Protein AF-A0A2V8FMZ1-F1 (afdb_monomer_lite)

Secondary structure (DSSP, 8-state):
--HHHHHHHHHHHHHHHHHHHHHHHHHHHHHHHHHHHHTS--S-----HHHHHHHHHHHHHHHHHHHHHHHHHHHHHHT-TTB-TTT-PBPPHHHHHH-TT--S-HHHHHHHHHHHS----------------

Foldseek 3Di:
DDPVVLVVLLVVLVVVLVVLVVVLVVLVVVVVVVVVVVPDDDPDDPDPPPVVVVSVVSSVVSVVVNVLSVVQNVCSVVVLQQAAPPPRHGADPVCCVVPVSDNHHPVVVVVVVVVPPDPPDPPPDPDDDDDDD

Structure (mmCIF, N/CA/C/O backbone):
data_AF-A0A2V8FMZ1-F1
#
_entry.id   AF-A0A2V8FMZ1-F1
#
loop_
_atom_site.group_PDB
_atom_site.id
_atom_site.type_symbol
_atom_site.label_atom_id
_atom_site.label_alt_id
_atom_site.label_comp_id
_atom_site.label_asym_id
_atom_site.label_entity_id
_atom_site.label_seq_id
_atom_site.pdbx_PDB_ins_code
_atom_site.Cartn_x
_atom_site.Cartn_y
_atom_site.Cartn_z
_atom_site.occupancy
_atom_site.B_iso_or_equiv
_atom_site.auth_seq_id
_atom_site.auth_comp_id
_atom_site.auth_asym_id
_atom_site.auth_atom_id
_atom_site.pdbx_PDB_model_num
ATOM 1 N N . MET A 1 1 ? -13.015 2.927 14.848 1.00 77.62 1 MET A N 1
ATOM 2 C CA . MET A 1 1 ? -1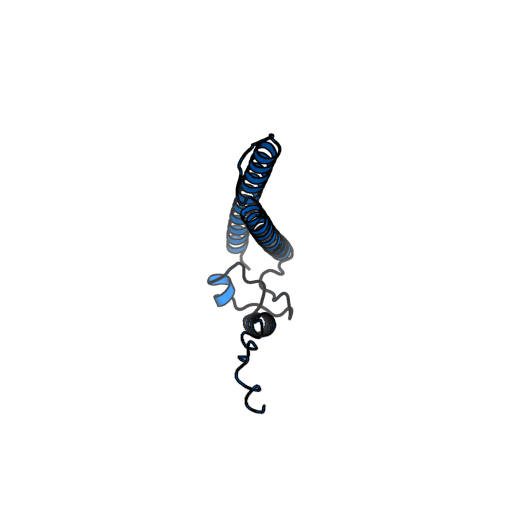1.645 3.511 14.890 1.00 77.62 1 MET A CA 1
ATOM 3 C C . MET A 1 1 ? -11.707 5.011 15.213 1.00 77.62 1 MET A C 1
ATOM 5 O O . MET A 1 1 ? -12.662 5.653 14.800 1.00 77.62 1 MET A O 1
ATOM 9 N N . THR A 1 2 ? -10.740 5.594 15.944 1.00 85.38 2 THR A N 1
ATOM 10 C CA . THR A 1 2 ? -10.749 7.048 16.247 1.00 85.38 2 THR A CA 1
ATOM 11 C C . THR A 1 2 ? -10.304 7.897 15.041 1.00 85.38 2 THR A C 1
ATOM 13 O O . THR A 1 2 ? -9.478 7.432 14.249 1.00 85.38 2 THR A O 1
ATOM 16 N N . PRO A 1 3 ? -10.776 9.156 14.897 1.00 86.38 3 PRO A N 1
ATOM 17 C CA . PRO A 1 3 ? -10.371 10.035 13.793 1.00 86.38 3 PRO A CA 1
ATOM 18 C C . PRO A 1 3 ? -8.860 10.299 13.741 1.00 86.38 3 PRO A C 1
ATOM 20 O O . PRO A 1 3 ? -8.269 10.304 12.664 1.00 86.38 3 PRO A O 1
ATOM 23 N N . LEU A 1 4 ? -8.222 10.456 14.908 1.00 88.44 4 LEU A N 1
ATOM 24 C CA . LEU A 1 4 ? -6.771 10.639 15.014 1.00 88.44 4 LEU A CA 1
ATOM 25 C C . LEU A 1 4 ? -6.017 9.411 14.504 1.00 88.44 4 LEU A C 1
ATOM 27 O O . LEU A 1 4 ? -5.124 9.538 13.670 1.00 88.44 4 LEU A O 1
ATOM 31 N N . ARG A 1 5 ? -6.429 8.211 14.932 1.00 86.81 5 ARG A N 1
ATOM 32 C CA . ARG A 1 5 ? -5.789 6.969 14.495 1.00 86.81 5 ARG A CA 1
ATOM 33 C C . ARG A 1 5 ? -5.940 6.747 12.991 1.00 86.81 5 ARG A C 1
ATOM 35 O O . ARG A 1 5 ? -4.997 6.306 12.340 1.00 86.81 5 ARG A O 1
ATOM 42 N N . ARG A 1 6 ? -7.103 7.089 12.430 1.00 89.31 6 ARG A N 1
ATOM 43 C CA . ARG A 1 6 ? -7.343 7.048 10.981 1.00 89.31 6 ARG A CA 1
ATOM 44 C C . ARG A 1 6 ? -6.372 7.963 10.230 1.00 89.31 6 ARG A C 1
ATOM 46 O O . ARG A 1 6 ? -5.755 7.519 9.266 1.00 89.31 6 ARG A O 1
ATOM 53 N N . ALA A 1 7 ? -6.207 9.206 10.683 1.00 90.94 7 ALA A N 1
ATOM 54 C CA . ALA A 1 7 ? -5.296 10.166 10.061 1.00 90.94 7 ALA A CA 1
ATOM 55 C C . ALA A 1 7 ? -3.826 9.709 10.131 1.00 90.94 7 ALA A C 1
ATOM 57 O O . ALA A 1 7 ? -3.100 9.828 9.143 1.00 90.94 7 ALA A O 1
ATOM 58 N N . GLU A 1 8 ? -3.398 9.127 11.258 1.00 91.38 8 GLU A N 1
ATOM 59 C CA . GLU A 1 8 ? -2.060 8.533 11.406 1.00 91.38 8 GLU A CA 1
ATOM 60 C C . GLU A 1 8 ? -1.813 7.413 10.387 1.00 91.38 8 GLU A C 1
ATOM 62 O O . GLU A 1 8 ? -0.796 7.416 9.689 1.00 91.38 8 GLU A O 1
ATOM 67 N N . LEU A 1 9 ? -2.753 6.465 10.282 1.00 90.88 9 LEU A N 1
ATOM 68 C CA . LEU A 1 9 ? -2.662 5.340 9.350 1.00 90.88 9 LEU A CA 1
ATOM 69 C C . LEU A 1 9 ? -2.634 5.819 7.899 1.00 90.88 9 LEU A C 1
ATOM 71 O O . LEU A 1 9 ? -1.782 5.389 7.123 1.00 90.88 9 LEU A O 1
ATOM 75 N N . GLN A 1 10 ? -3.517 6.754 7.548 1.00 92.69 10 GLN A N 1
ATOM 76 C CA . GLN A 1 10 ? -3.566 7.343 6.216 1.00 92.69 10 GLN A CA 1
ATOM 77 C C . GLN A 1 10 ? -2.247 8.041 5.863 1.00 92.69 10 GLN A C 1
ATOM 79 O O . GLN A 1 10 ? -1.688 7.784 4.799 1.00 92.69 10 GLN A O 1
ATOM 84 N N . GLY A 1 11 ? -1.705 8.869 6.762 1.00 94.50 11 GLY A N 1
ATOM 85 C CA . GLY A 1 11 ? -0.424 9.546 6.545 1.00 94.50 11 GLY A CA 1
ATOM 86 C C . GLY A 1 11 ? 0.742 8.567 6.382 1.00 94.50 11 GLY A C 1
ATOM 87 O O . GLY A 1 11 ? 1.593 8.742 5.508 1.00 94.50 11 GLY A O 1
ATOM 88 N N . MET A 1 12 ? 0.765 7.497 7.178 1.00 93.31 12 MET A N 1
ATOM 89 C CA . MET A 1 12 ? 1.766 6.436 7.065 1.00 93.31 12 MET A CA 1
ATOM 90 C C . MET A 1 12 ? 1.668 5.688 5.725 1.00 93.31 12 MET A C 1
ATOM 92 O O . MET A 1 12 ? 2.696 5.485 5.069 1.00 93.31 12 MET A O 1
ATOM 96 N N . PHE A 1 13 ? 0.464 5.297 5.297 1.00 93.06 13 PHE A N 1
ATOM 97 C CA . PHE A 1 13 ? 0.255 4.621 4.015 1.00 93.06 13 PHE A CA 1
ATOM 98 C C . PHE A 1 13 ? 0.612 5.516 2.831 1.00 93.06 13 PHE A C 1
ATOM 100 O O . PHE A 1 13 ? 1.314 5.065 1.928 1.00 93.06 13 PHE A O 1
ATOM 107 N N . GLU A 1 14 ? 0.229 6.790 2.865 1.00 95.06 14 GLU A N 1
ATOM 108 C CA . GLU A 1 14 ? 0.535 7.747 1.802 1.00 95.06 14 GLU A CA 1
ATOM 109 C C . GLU A 1 14 ? 2.043 7.991 1.673 1.00 95.06 14 GLU A C 1
ATOM 111 O O . GLU A 1 14 ? 2.603 7.965 0.573 1.00 95.06 14 GLU A O 1
ATOM 116 N N . LYS A 1 15 ? 2.737 8.131 2.811 1.00 95.38 15 LYS A N 1
ATOM 117 C CA . LYS A 1 15 ? 4.199 8.250 2.847 1.00 95.38 15 LYS A CA 1
ATOM 118 C C . LYS A 1 15 ? 4.869 7.015 2.248 1.00 95.38 15 LYS A C 1
ATOM 120 O O . LYS A 1 15 ? 5.807 7.145 1.460 1.00 95.38 15 LYS A O 1
ATOM 125 N N . ARG A 1 16 ? 4.389 5.815 2.592 1.00 93.94 16 ARG A N 1
ATOM 126 C CA . ARG A 1 16 ? 4.919 4.563 2.035 1.00 93.94 16 ARG A CA 1
ATOM 127 C C . ARG A 1 16 ? 4.632 4.444 0.539 1.00 93.94 16 ARG A C 1
ATOM 129 O O . ARG A 1 16 ? 5.534 4.047 -0.196 1.00 93.94 16 ARG A O 1
ATOM 136 N N . ARG A 1 17 ? 3.430 4.818 0.089 1.00 95.06 17 ARG A N 1
ATOM 137 C CA . ARG A 1 17 ? 3.040 4.829 -1.328 1.00 95.06 17 ARG A CA 1
ATOM 138 C C . ARG A 1 17 ? 3.984 5.711 -2.138 1.00 95.06 17 ARG A C 1
ATOM 140 O O . ARG A 1 17 ? 4.609 5.228 -3.075 1.00 95.06 17 ARG A O 1
ATOM 147 N N . SER A 1 18 ? 4.159 6.961 -1.706 1.00 96.50 18 SER A N 1
ATOM 148 C CA . SER A 1 18 ? 5.047 7.932 -2.353 1.00 96.50 18 SER A CA 1
ATOM 149 C C . SER A 1 18 ? 6.495 7.430 -2.439 1.00 96.50 18 SER A C 1
ATOM 151 O O . SER A 1 18 ? 7.130 7.538 -3.489 1.00 96.50 18 SER A O 1
ATOM 153 N N . ALA A 1 19 ? 7.001 6.794 -1.375 1.00 95.38 19 ALA A N 1
ATOM 154 C CA . ALA A 1 19 ? 8.343 6.215 -1.366 1.00 95.38 19 ALA A CA 1
ATOM 155 C C . ALA A 1 19 ? 8.507 5.069 -2.382 1.00 95.38 19 ALA A C 1
ATOM 157 O O . ALA A 1 19 ? 9.511 5.021 -3.092 1.00 95.38 19 ALA A O 1
ATOM 158 N N . ILE A 1 20 ? 7.532 4.158 -2.476 1.00 93.69 20 ILE A N 1
ATOM 159 C CA . ILE A 1 20 ? 7.591 3.049 -3.441 1.00 93.69 20 ILE A CA 1
ATOM 160 C C . ILE A 1 20 ? 7.458 3.579 -4.869 1.00 93.69 20 ILE A C 1
ATOM 162 O O . ILE A 1 20 ? 8.229 3.182 -5.735 1.00 93.69 20 ILE A O 1
ATOM 166 N N . GLU A 1 21 ? 6.540 4.513 -5.121 1.00 94.69 21 GLU A N 1
ATOM 167 C CA . GLU A 1 21 ? 6.388 5.137 -6.439 1.00 94.69 21 GLU A CA 1
ATOM 168 C C . GLU A 1 21 ? 7.673 5.844 -6.892 1.00 94.69 21 GLU A C 1
ATOM 170 O O . GLU A 1 21 ? 8.059 5.733 -8.055 1.00 94.69 21 GLU A O 1
ATOM 175 N N . ALA A 1 22 ? 8.357 6.550 -5.987 1.00 94.62 22 ALA A N 1
ATOM 176 C CA . ALA A 1 22 ? 9.649 7.162 -6.282 1.00 94.62 22 ALA A CA 1
ATOM 177 C C . ALA A 1 22 ? 10.708 6.112 -6.638 1.00 94.62 22 ALA A C 1
ATOM 179 O O . ALA A 1 22 ? 11.404 6.268 -7.639 1.00 94.62 22 ALA A O 1
ATOM 180 N N . HIS A 1 23 ? 10.778 5.021 -5.874 1.00 93.50 23 HIS A N 1
ATOM 181 C CA . HIS A 1 23 ? 11.721 3.938 -6.135 1.00 93.50 23 HIS A CA 1
ATOM 182 C C . HIS A 1 23 ? 11.460 3.241 -7.478 1.00 93.50 23 HIS A C 1
ATOM 184 O O . HIS A 1 23 ? 12.396 2.999 -8.237 1.00 93.50 23 HIS A O 1
ATOM 190 N N . VAL A 1 24 ? 10.196 2.951 -7.804 1.00 91.69 24 VAL A N 1
ATOM 191 C CA . VAL A 1 24 ? 9.816 2.352 -9.094 1.00 91.69 24 VAL A CA 1
ATOM 192 C C . VAL A 1 24 ? 10.203 3.277 -10.246 1.00 91.69 24 VAL A C 1
ATOM 194 O O . VAL A 1 24 ? 10.771 2.814 -11.232 1.00 91.69 24 VAL A O 1
ATOM 197 N N . ARG A 1 25 ? 9.938 4.588 -10.131 1.00 92.12 25 ARG A N 1
ATOM 198 C CA . ARG A 1 25 ? 10.315 5.562 -11.168 1.00 92.12 25 ARG A CA 1
ATOM 199 C C . ARG A 1 25 ? 11.821 5.597 -11.405 1.00 92.12 25 ARG A C 1
ATOM 201 O O . ARG A 1 25 ? 12.239 5.570 -12.560 1.00 92.12 25 ARG A O 1
ATOM 208 N N . GLU A 1 26 ? 12.609 5.638 -10.335 1.00 91.81 26 GLU A N 1
ATOM 209 C CA . GLU A 1 26 ? 14.070 5.658 -10.427 1.00 91.81 26 GLU A CA 1
ATOM 210 C C . GLU A 1 26 ? 14.603 4.377 -11.078 1.00 91.81 26 GLU A C 1
ATOM 212 O O . GLU A 1 26 ? 15.391 4.429 -12.019 1.00 91.81 26 GLU A O 1
ATOM 217 N N . ARG A 1 27 ? 14.092 3.215 -10.661 1.00 90.31 27 ARG A N 1
ATOM 218 C CA . ARG A 1 27 ? 14.500 1.927 -11.231 1.00 90.31 27 ARG A CA 1
ATOM 219 C C . ARG A 1 27 ? 14.158 1.817 -12.715 1.00 90.31 27 ARG A C 1
ATOM 221 O O . ARG A 1 27 ? 15.003 1.438 -13.515 1.00 90.31 27 ARG A O 1
ATOM 228 N N . MET A 1 28 ? 12.947 2.217 -13.101 1.00 89.12 28 MET A N 1
ATOM 229 C CA . MET A 1 28 ? 12.520 2.224 -14.505 1.00 89.12 28 MET A CA 1
ATOM 230 C C . MET A 1 28 ? 13.373 3.156 -15.370 1.00 89.12 28 MET A C 1
ATOM 232 O O . MET A 1 28 ? 13.574 2.883 -16.553 1.00 89.12 28 MET A O 1
ATOM 236 N N . ARG A 1 29 ? 13.880 4.254 -14.801 1.00 90.31 29 ARG A N 1
ATOM 237 C CA . ARG A 1 29 ? 14.836 5.128 -15.482 1.00 90.31 29 ARG A CA 1
ATOM 238 C C . ARG A 1 29 ? 16.177 4.422 -15.692 1.00 90.31 29 ARG A C 1
ATOM 240 O O . ARG A 1 29 ? 16.655 4.412 -16.822 1.00 90.31 29 ARG A O 1
ATOM 247 N N . ALA A 1 30 ? 16.726 3.795 -14.652 1.00 87.38 30 ALA A N 1
ATOM 248 C CA . ALA A 1 30 ? 17.986 3.058 -14.734 1.00 87.38 30 ALA A CA 1
ATOM 249 C C . ALA A 1 30 ? 17.939 1.929 -15.781 1.00 87.38 30 ALA A C 1
ATOM 251 O O . ALA A 1 30 ? 18.848 1.824 -16.601 1.00 87.38 30 ALA A O 1
ATOM 252 N N . ILE A 1 31 ? 16.844 1.157 -15.830 1.00 85.56 31 ILE A N 1
ATOM 253 C CA . ILE A 1 31 ? 16.635 0.101 -16.840 1.00 85.56 31 ILE A CA 1
ATOM 254 C C . ILE A 1 31 ? 16.707 0.681 -18.259 1.00 85.56 31 ILE A C 1
ATOM 256 O O . ILE A 1 31 ? 17.419 0.162 -19.116 1.00 85.56 31 ILE A O 1
ATOM 260 N N . ARG A 1 32 ? 16.004 1.792 -18.517 1.00 86.75 32 ARG A N 1
ATOM 261 C CA . ARG A 1 32 ? 16.004 2.439 -19.842 1.00 86.75 32 ARG A CA 1
ATOM 262 C C . ARG A 1 32 ? 17.389 2.942 -20.239 1.00 86.75 32 ARG A C 1
ATOM 264 O O . ARG A 1 32 ? 17.765 2.830 -21.403 1.00 86.75 32 ARG A O 1
ATOM 271 N N . GLU A 1 33 ? 18.129 3.514 -19.294 1.00 86.75 33 GLU A N 1
ATOM 272 C CA . GLU A 1 33 ? 19.492 3.998 -19.528 1.00 86.75 33 GLU A CA 1
ATOM 273 C C . GLU A 1 33 ? 20.445 2.833 -19.841 1.00 86.75 33 GLU A C 1
ATOM 275 O O . GLU A 1 33 ? 21.186 2.910 -20.822 1.00 86.75 33 GLU A O 1
ATOM 280 N N . ALA A 1 34 ? 20.360 1.726 -19.096 1.00 82.88 34 ALA A N 1
ATOM 281 C CA . ALA A 1 34 ? 21.139 0.514 -19.350 1.00 82.88 34 ALA A CA 1
ATOM 282 C C . ALA A 1 34 ? 20.844 -0.085 -20.738 1.00 82.88 34 ALA A C 1
ATOM 284 O O . ALA A 1 34 ? 21.768 -0.357 -21.508 1.00 82.88 34 ALA A O 1
ATOM 285 N N . GLN A 1 35 ? 19.567 -0.194 -21.114 1.00 82.00 35 GLN A N 1
ATOM 286 C CA . GLN A 1 35 ? 19.155 -0.680 -22.435 1.00 82.00 35 GLN A CA 1
ATOM 287 C C . GLN A 1 35 ? 19.658 0.219 -23.573 1.00 82.00 35 GLN A C 1
ATOM 289 O O . GLN A 1 35 ? 20.132 -0.270 -24.599 1.00 82.00 35 GLN A O 1
ATOM 294 N N . ALA A 1 36 ? 19.624 1.543 -23.388 1.00 83.50 36 ALA A N 1
ATOM 295 C CA . ALA A 1 36 ? 20.159 2.489 -24.365 1.00 83.50 36 ALA A CA 1
ATOM 296 C C . ALA A 1 36 ? 21.688 2.378 -24.529 1.00 83.50 36 ALA A C 1
ATOM 298 O O . ALA A 1 36 ? 22.207 2.630 -25.620 1.00 83.50 36 ALA A O 1
ATOM 299 N N . MET A 1 37 ? 22.418 2.005 -23.471 1.00 77.00 37 MET A N 1
ATOM 300 C CA . MET A 1 37 ? 23.856 1.726 -23.547 1.00 77.00 37 MET A CA 1
ATOM 301 C C . MET A 1 37 ? 24.147 0.390 -24.240 1.00 77.00 37 MET A C 1
ATOM 303 O O . MET A 1 37 ? 25.056 0.331 -25.070 1.00 77.00 37 MET A O 1
ATOM 307 N N . ALA A 1 38 ? 23.360 -0.651 -23.956 1.00 72.19 38 ALA A N 1
ATOM 308 C CA . ALA A 1 38 ? 23.492 -1.975 -24.566 1.00 72.19 38 ALA A CA 1
ATOM 309 C C . ALA A 1 38 ? 23.155 -1.987 -26.070 1.00 72.19 38 ALA A C 1
ATOM 311 O O . ALA A 1 38 ? 23.744 -2.750 -26.828 1.00 72.19 38 ALA A O 1
ATOM 312 N N . ALA A 1 39 ? 22.262 -1.104 -26.530 1.00 71.69 39 ALA A N 1
ATOM 313 C CA . ALA A 1 39 ? 21.921 -0.960 -27.949 1.00 71.69 39 ALA A CA 1
ATOM 314 C C . ALA A 1 39 ? 23.048 -0.342 -28.809 1.00 71.69 39 ALA A C 1
ATOM 316 O O . ALA A 1 39 ? 22.935 -0.290 -30.036 1.00 71.69 39 ALA A O 1
ATOM 317 N N . ARG A 1 40 ? 24.130 0.157 -28.193 1.00 71.31 40 ARG A N 1
ATOM 318 C CA . ARG A 1 40 ? 25.310 0.653 -28.915 1.00 71.31 40 ARG A CA 1
ATOM 319 C C . ARG A 1 40 ? 26.172 -0.536 -29.355 1.00 71.31 40 ARG A C 1
ATOM 321 O O . ARG A 1 40 ? 26.409 -1.416 -28.534 1.00 71.31 40 ARG A O 1
ATOM 328 N N . PRO A 1 41 ? 26.689 -0.563 -30.598 1.00 63.28 41 PRO A N 1
ATOM 329 C CA . PRO A 1 41 ? 27.555 -1.647 -31.049 1.00 63.28 41 PRO A CA 1
ATOM 330 C C . PRO A 1 41 ? 28.841 -1.653 -30.214 1.00 63.28 41 PRO A C 1
ATOM 332 O O . PRO A 1 41 ? 29.672 -0.753 -30.329 1.00 63.28 41 PRO A O 1
ATOM 335 N N . GLN A 1 42 ? 28.971 -2.653 -29.345 1.00 63.56 42 GLN A N 1
ATOM 336 C CA . GLN A 1 42 ? 30.147 -2.916 -28.518 1.00 63.56 42 GLN A CA 1
ATOM 337 C C . GLN A 1 42 ? 30.688 -4.299 -28.887 1.00 63.56 42 GLN A C 1
ATOM 339 O O . GLN A 1 42 ? 29.913 -5.229 -29.099 1.00 63.56 42 GLN A O 1
ATOM 344 N N . THR A 1 43 ? 32.010 -4.415 -29.023 1.00 56.78 43 THR A N 1
ATOM 345 C CA . THR A 1 43 ? 32.671 -5.635 -29.512 1.00 56.78 43 THR A CA 1
ATOM 346 C C . THR A 1 43 ? 32.811 -6.721 -28.451 1.00 56.78 43 THR A C 1
ATOM 348 O O . THR A 1 43 ? 32.984 -7.872 -28.821 1.00 56.78 43 THR A O 1
ATOM 351 N N . ASP A 1 44 ? 32.671 -6.400 -27.161 1.00 60.22 44 ASP A N 1
ATOM 352 C CA . ASP A 1 44 ? 32.905 -7.345 -26.066 1.00 60.22 44 ASP A CA 1
ATOM 353 C C . ASP A 1 44 ? 32.052 -6.962 -24.841 1.00 60.22 44 ASP A C 1
ATOM 355 O O . ASP A 1 44 ? 32.456 -6.123 -24.037 1.00 60.22 44 ASP A O 1
ATOM 359 N N . ALA A 1 45 ? 30.857 -7.541 -24.684 1.00 58.75 45 ALA A N 1
ATOM 360 C CA . ALA A 1 45 ? 30.051 -7.372 -23.469 1.00 58.75 45 ALA A CA 1
ATOM 361 C C . ALA A 1 45 ? 29.531 -8.733 -22.968 1.00 58.75 45 ALA A C 1
ATOM 363 O O . ALA A 1 45 ? 28.690 -9.337 -23.639 1.00 58.75 45 ALA A O 1
ATOM 364 N N . PRO A 1 46 ? 30.012 -9.235 -21.813 1.00 56.88 46 PRO A N 1
ATOM 365 C CA . PRO A 1 46 ? 29.438 -10.405 -21.165 1.00 56.88 46 PRO A CA 1
ATOM 366 C C . PRO A 1 46 ? 28.227 -10.025 -20.288 1.00 56.88 46 PRO A C 1
ATOM 368 O O . PRO A 1 46 ? 28.222 -8.989 -19.626 1.00 56.88 46 PRO A O 1
ATOM 371 N N . ASP A 1 47 ? 27.224 -10.907 -20.291 1.00 57.12 47 ASP A N 1
ATOM 372 C CA . ASP A 1 47 ? 26.200 -11.134 -19.256 1.00 57.12 47 ASP A CA 1
ATOM 373 C C . ASP A 1 47 ? 25.304 -9.957 -18.803 1.00 57.12 47 ASP A C 1
ATOM 375 O O . ASP A 1 47 ? 25.171 -9.677 -17.617 1.00 57.12 47 ASP A O 1
ATOM 379 N N . GLY A 1 48 ? 24.584 -9.316 -19.733 1.00 56.56 48 GLY A N 1
ATOM 380 C CA . GLY A 1 48 ? 23.529 -8.331 -19.409 1.00 56.56 48 GLY A CA 1
ATOM 381 C C . GLY A 1 48 ? 22.148 -8.912 -19.049 1.00 56.56 48 GLY A C 1
ATOM 382 O O . GLY A 1 48 ? 21.260 -8.170 -18.645 1.00 56.56 48 GLY A O 1
ATOM 383 N N . VAL A 1 49 ? 21.936 -10.225 -19.196 1.00 56.56 49 VAL A N 1
ATOM 384 C CA . VAL A 1 49 ? 20.597 -10.849 -19.082 1.00 56.56 49 VAL A CA 1
ATOM 385 C C . VAL A 1 49 ? 20.139 -11.109 -17.642 1.00 56.56 49 VAL A C 1
ATOM 387 O O . VAL A 1 49 ? 18.942 -11.137 -17.381 1.00 56.56 49 VAL A O 1
ATOM 390 N N . ALA A 1 50 ? 21.064 -11.277 -16.690 1.00 58.69 50 ALA A N 1
ATOM 391 C CA . ALA A 1 50 ? 20.708 -11.600 -15.303 1.00 58.69 50 ALA A CA 1
ATOM 392 C C . ALA A 1 50 ? 20.175 -10.388 -14.513 1.00 58.69 50 ALA A C 1
ATOM 394 O O . ALA A 1 50 ? 19.358 -10.561 -13.609 1.00 58.69 50 ALA A O 1
ATOM 395 N N . ASP A 1 51 ? 20.615 -9.173 -14.855 1.00 69.44 51 ASP A N 1
ATOM 396 C CA . ASP A 1 51 ? 20.216 -7.943 -14.156 1.00 69.44 51 ASP A CA 1
ATOM 397 C C . ASP A 1 51 ? 18.795 -7.495 -14.543 1.00 69.44 51 ASP A C 1
ATOM 399 O O . ASP A 1 51 ? 18.039 -7.023 -13.693 1.00 69.44 51 ASP A O 1
ATOM 403 N N . GLU A 1 52 ? 18.375 -7.713 -15.796 1.00 73.44 52 GLU A N 1
ATOM 404 C CA . GLU A 1 52 ? 17.022 -7.356 -16.248 1.00 73.44 52 GLU A CA 1
ATOM 405 C C . GLU A 1 52 ? 15.936 -8.173 -15.526 1.00 73.44 52 GLU A C 1
ATOM 407 O O . GLU A 1 52 ? 14.942 -7.610 -15.059 1.00 73.44 52 GLU A O 1
ATOM 412 N N . ASP A 1 53 ? 16.133 -9.485 -15.363 1.00 79.81 53 ASP A N 1
ATOM 413 C CA . ASP A 1 53 ? 15.173 -10.365 -14.681 1.00 79.81 53 ASP A CA 1
ATOM 414 C C . ASP A 1 53 ? 14.964 -9.973 -13.208 1.00 79.81 53 ASP A C 1
ATOM 416 O O . ASP A 1 53 ? 13.837 -9.990 -12.694 1.00 79.81 53 ASP A O 1
ATOM 420 N N . ILE A 1 54 ? 16.043 -9.580 -12.523 1.00 84.19 54 ILE A N 1
ATOM 421 C CA . ILE A 1 54 ? 15.999 -9.103 -11.134 1.00 84.19 54 ILE A CA 1
ATOM 422 C C . ILE A 1 54 ? 15.234 -7.779 -11.054 1.00 84.19 54 ILE A C 1
ATOM 424 O O . ILE A 1 54 ? 14.400 -7.589 -10.160 1.00 84.19 54 ILE A O 1
ATOM 428 N N . ASP A 1 55 ? 15.478 -6.877 -12.001 1.00 85.56 55 ASP A N 1
ATOM 429 C CA . ASP A 1 55 ? 14.835 -5.571 -12.070 1.00 85.56 55 ASP A CA 1
ATOM 430 C C . ASP A 1 55 ? 13.325 -5.694 -12.286 1.00 85.56 55 ASP A C 1
ATOM 432 O O . ASP A 1 55 ? 12.539 -5.075 -11.558 1.00 85.56 55 ASP A O 1
ATOM 436 N N . PHE A 1 56 ? 12.901 -6.558 -13.210 1.00 85.06 56 PHE A N 1
ATOM 437 C CA . PHE A 1 56 ? 11.485 -6.845 -13.430 1.00 85.06 56 PHE A CA 1
ATOM 438 C C . PHE A 1 56 ? 10.827 -7.498 -12.213 1.00 85.06 56 PHE A C 1
ATOM 440 O O . PHE A 1 56 ? 9.716 -7.108 -11.834 1.00 85.06 56 PHE A O 1
ATOM 447 N N . ALA A 1 57 ? 11.497 -8.457 -11.567 1.00 89.62 57 ALA A N 1
ATOM 448 C CA . ALA A 1 57 ? 10.982 -9.083 -10.352 1.00 89.62 57 ALA A CA 1
ATOM 449 C C . ALA A 1 57 ? 10.770 -8.051 -9.232 1.00 89.62 57 ALA A C 1
ATOM 451 O O . ALA A 1 57 ? 9.720 -8.052 -8.583 1.00 89.62 57 ALA A O 1
ATOM 452 N N . LEU A 1 58 ? 11.721 -7.131 -9.047 1.00 89.44 58 LEU A N 1
ATOM 453 C CA . LEU A 1 58 ? 11.625 -6.069 -8.049 1.00 89.44 58 LEU A CA 1
ATOM 454 C C . LEU A 1 58 ? 10.476 -5.102 -8.355 1.00 89.44 58 LEU A C 1
ATOM 456 O O . LEU A 1 58 ? 9.678 -4.804 -7.465 1.00 89.44 58 LEU A O 1
ATOM 460 N N . VAL A 1 59 ? 10.354 -4.641 -9.604 1.00 90.31 59 VAL A N 1
ATOM 461 C CA . VAL A 1 59 ? 9.260 -3.748 -10.020 1.00 90.31 59 VAL A CA 1
ATOM 462 C C . VAL A 1 59 ? 7.901 -4.418 -9.808 1.00 90.31 59 VAL A C 1
ATOM 464 O O . VAL A 1 59 ? 6.988 -3.780 -9.279 1.00 90.31 59 VAL A O 1
ATOM 467 N N . ARG A 1 60 ? 7.770 -5.711 -10.131 1.00 91.19 60 ARG A N 1
ATOM 468 C CA . ARG A 1 60 ? 6.541 -6.480 -9.883 1.00 91.19 60 ARG A CA 1
ATOM 469 C C . ARG A 1 60 ? 6.192 -6.533 -8.394 1.00 91.19 60 ARG A C 1
ATOM 471 O O . ARG A 1 60 ? 5.074 -6.188 -8.024 1.00 91.19 60 ARG A O 1
ATOM 478 N N . MET A 1 61 ? 7.152 -6.872 -7.531 1.00 91.81 61 MET A N 1
ATOM 479 C CA . MET A 1 61 ? 6.935 -6.888 -6.075 1.00 91.81 61 MET A CA 1
ATOM 480 C C . MET A 1 61 ? 6.512 -5.513 -5.532 1.00 91.81 61 MET A C 1
ATOM 482 O O . MET A 1 61 ? 5.673 -5.408 -4.631 1.00 91.81 61 MET A O 1
ATOM 486 N N . GLN A 1 62 ? 7.082 -4.435 -6.075 1.00 93.12 62 GLN A N 1
ATOM 487 C CA . GLN A 1 62 ? 6.716 -3.070 -5.700 1.00 93.12 62 GLN A CA 1
ATOM 488 C C . GLN A 1 62 ? 5.307 -2.694 -6.167 1.00 93.12 62 GLN A C 1
ATOM 490 O O . GLN A 1 62 ? 4.578 -2.054 -5.407 1.00 93.12 62 GLN A O 1
ATOM 495 N N . ALA A 1 63 ? 4.902 -3.125 -7.363 1.00 91.62 63 ALA A N 1
ATOM 496 C CA . ALA A 1 63 ? 3.547 -2.940 -7.871 1.00 91.62 63 ALA A CA 1
ATOM 497 C C . ALA A 1 63 ? 2.509 -3.663 -6.996 1.00 91.62 63 ALA A C 1
ATOM 499 O O . ALA A 1 63 ? 1.556 -3.030 -6.545 1.00 91.62 63 ALA A O 1
ATOM 500 N N . GLU A 1 64 ? 2.749 -4.930 -6.646 1.00 91.56 64 GLU A N 1
ATOM 501 C CA . GLU A 1 64 ? 1.885 -5.690 -5.727 1.00 91.56 64 GLU A CA 1
ATOM 502 C C . GLU A 1 64 ? 1.772 -5.000 -4.358 1.00 91.56 64 GLU A C 1
ATOM 504 O O . GLU A 1 64 ? 0.697 -4.894 -3.766 1.00 91.56 64 GLU A O 1
ATOM 509 N N . THR A 1 65 ? 2.887 -4.468 -3.850 1.00 90.44 65 THR A N 1
ATOM 510 C CA . THR A 1 65 ? 2.885 -3.717 -2.588 1.00 90.44 65 THR A CA 1
ATOM 511 C C . THR A 1 65 ? 2.064 -2.427 -2.701 1.00 90.44 65 THR A C 1
ATOM 513 O O . THR A 1 65 ? 1.333 -2.080 -1.771 1.00 90.44 65 THR A O 1
ATOM 516 N N . LEU A 1 66 ? 2.156 -1.711 -3.826 1.00 92.81 66 LEU A N 1
ATOM 517 C CA . LEU A 1 66 ? 1.364 -0.505 -4.079 1.00 92.81 66 LEU A CA 1
ATOM 518 C C . LEU A 1 66 ? -0.133 -0.807 -4.142 1.00 92.81 66 LEU A C 1
ATOM 520 O O . LEU A 1 66 ? -0.920 -0.035 -3.598 1.00 92.81 66 LEU A O 1
ATOM 524 N N . GLU A 1 67 ? -0.530 -1.913 -4.767 1.00 91.19 67 GLU A N 1
ATOM 525 C CA . GLU A 1 67 ? -1.928 -2.353 -4.798 1.00 91.19 67 GLU A CA 1
ATOM 526 C C . GLU A 1 67 ? -2.461 -2.633 -3.394 1.00 91.19 67 GLU A C 1
ATOM 528 O O . GLU A 1 67 ? -3.524 -2.128 -3.032 1.00 91.19 67 GLU A O 1
ATOM 533 N N . ARG A 1 68 ? -1.682 -3.326 -2.554 1.00 88.00 68 ARG A N 1
ATOM 534 C CA . ARG A 1 68 ? -2.045 -3.565 -1.147 1.00 88.00 68 ARG A CA 1
ATOM 535 C C . ARG A 1 68 ? -2.226 -2.260 -0.369 1.00 88.00 68 ARG A C 1
ATOM 537 O O . ARG A 1 68 ? -3.184 -2.125 0.384 1.00 88.00 68 ARG A O 1
ATOM 544 N N . ILE A 1 69 ? -1.349 -1.275 -0.578 1.00 90.69 69 ILE A N 1
ATOM 545 C CA . ILE A 1 69 ? -1.467 0.043 0.071 1.00 90.69 69 ILE A CA 1
ATOM 546 C C . ILE A 1 69 ? -2.709 0.796 -0.420 1.00 90.69 69 ILE A C 1
ATOM 548 O O . ILE A 1 69 ? -3.428 1.379 0.389 1.00 90.69 69 ILE A O 1
ATOM 552 N N . LYS A 1 70 ? -2.983 0.782 -1.729 1.00 91.12 70 LYS A N 1
ATOM 553 C CA . LYS A 1 70 ? -4.182 1.413 -2.302 1.00 91.12 70 LYS A CA 1
ATOM 554 C C . LYS A 1 70 ? -5.460 0.772 -1.765 1.00 91.12 70 LYS A C 1
ATOM 556 O O . LYS A 1 70 ? -6.378 1.498 -1.396 1.00 91.12 70 LYS A O 1
ATOM 561 N N . SER A 1 71 ? -5.486 -0.556 -1.660 1.00 89.31 71 SER A N 1
ATOM 562 C CA . SER A 1 71 ? -6.590 -1.291 -1.038 1.00 89.31 71 SER A CA 1
ATOM 563 C C . SER A 1 71 ? -6.771 -0.881 0.427 1.00 89.31 71 SER A C 1
ATOM 565 O O . SER A 1 71 ? -7.860 -0.476 0.822 1.00 89.31 71 SER A O 1
ATOM 567 N N . ALA A 1 72 ? -5.695 -0.848 1.222 1.00 88.50 72 ALA A N 1
ATOM 568 C CA . ALA A 1 72 ? -5.763 -0.417 2.620 1.00 88.50 72 ALA A CA 1
ATOM 569 C C . ALA A 1 72 ? -6.294 1.023 2.780 1.00 88.50 72 ALA A C 1
ATOM 571 O O . ALA A 1 72 ? -7.106 1.285 3.666 1.00 88.50 72 ALA A O 1
ATOM 572 N N . LEU A 1 73 ? -5.882 1.949 1.906 1.00 91.56 73 LEU A N 1
ATOM 573 C CA . LEU A 1 73 ? -6.398 3.323 1.873 1.00 91.56 73 LEU A CA 1
ATOM 574 C C . LEU A 1 73 ? -7.891 3.377 1.520 1.00 91.56 73 LEU A C 1
ATOM 576 O O . LEU A 1 73 ? -8.636 4.122 2.155 1.00 91.56 73 LEU A O 1
ATOM 580 N N . ALA A 1 74 ? -8.339 2.582 0.545 1.00 91.06 74 ALA A N 1
ATOM 581 C CA . ALA A 1 74 ? -9.752 2.490 0.183 1.00 91.06 74 ALA A CA 1
ATOM 582 C C . ALA A 1 74 ? -10.594 1.942 1.347 1.00 91.06 74 ALA A C 1
ATOM 584 O O . ALA A 1 74 ? -11.631 2.508 1.684 1.00 91.06 74 ALA A O 1
ATOM 585 N N . ARG A 1 75 ? -10.098 0.909 2.031 1.00 89.75 75 ARG A N 1
ATOM 586 C CA . ARG A 1 75 ? -10.759 0.301 3.194 1.00 89.75 75 ARG A CA 1
ATOM 587 C C . ARG A 1 75 ? -10.809 1.243 4.396 1.00 89.75 75 ARG A C 1
ATOM 589 O O . ARG A 1 75 ? -11.820 1.303 5.085 1.00 89.75 75 ARG A O 1
ATOM 596 N N . LEU A 1 76 ? -9.765 2.046 4.622 1.00 90.44 76 LEU A N 1
ATOM 597 C CA . LEU A 1 76 ? -9.803 3.133 5.610 1.00 90.44 76 LEU A CA 1
ATOM 598 C C . LEU A 1 76 ? -10.886 4.172 5.293 1.00 90.44 76 LEU A C 1
ATOM 600 O O . LEU A 1 76 ? -11.503 4.698 6.220 1.00 90.44 76 LEU A O 1
ATOM 604 N N . ALA A 1 77 ? -11.099 4.482 4.011 1.00 89.94 77 ALA A N 1
ATOM 605 C CA . ALA A 1 77 ? -12.1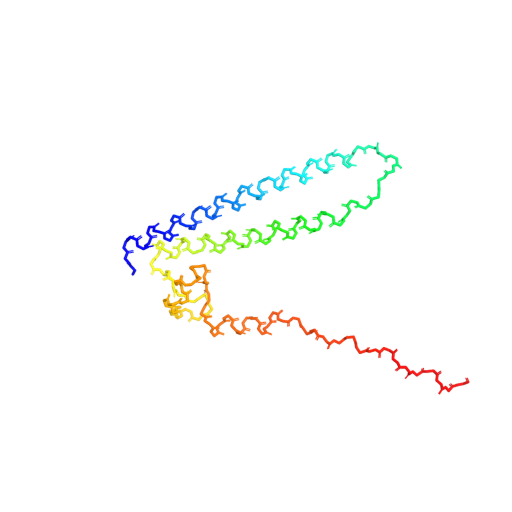32 5.419 3.577 1.00 89.94 77 ALA A CA 1
ATOM 606 C C . ALA A 1 77 ? -13.549 4.834 3.716 1.00 89.94 77 ALA A C 1
ATOM 608 O O . ALA A 1 77 ? -14.467 5.573 4.066 1.00 89.94 77 ALA A O 1
ATOM 609 N N . ALA A 1 78 ? -13.705 3.524 3.502 1.00 90.06 78 ALA A N 1
ATOM 610 C CA . ALA A 1 78 ? -14.961 2.786 3.662 1.00 90.06 78 ALA A CA 1
ATOM 611 C C . ALA A 1 78 ? -15.282 2.382 5.119 1.00 90.06 78 ALA A C 1
ATOM 613 O O . ALA A 1 78 ? -16.345 1.836 5.376 1.00 90.06 78 ALA A O 1
ATOM 614 N N . ASP A 1 79 ? -14.384 2.660 6.073 1.00 87.12 79 ASP A N 1
ATOM 615 C CA . ASP A 1 79 ? -14.450 2.189 7.471 1.00 87.12 79 ASP A CA 1
ATOM 616 C C . ASP A 1 79 ? -14.396 0.655 7.637 1.00 87.12 79 ASP A C 1
ATOM 618 O O . ASP A 1 79 ? -14.746 0.112 8.677 1.00 87.12 79 ASP A O 1
ATOM 622 N N . GLU A 1 80 ? -13.865 -0.040 6.631 1.00 88.56 80 GLU A N 1
ATOM 623 C CA . GLU A 1 80 ? -13.658 -1.497 6.597 1.00 88.56 80 GLU A CA 1
ATOM 624 C C . GLU A 1 80 ? -12.222 -1.892 6.977 1.00 88.56 80 GLU A C 1
ATOM 626 O O . GLU A 1 80 ? -11.795 -3.040 6.812 1.00 88.56 80 GLU A O 1
ATOM 631 N N . TYR A 1 81 ? -11.412 -0.930 7.421 1.00 89.31 81 TYR A N 1
ATOM 632 C CA . TYR A 1 81 ? -10.046 -1.198 7.846 1.00 89.31 81 TYR A CA 1
ATOM 633 C C . TYR A 1 81 ? -10.034 -2.125 9.061 1.00 89.31 81 TYR A C 1
ATOM 635 O O . TYR A 1 81 ? -10.686 -1.860 10.067 1.00 89.31 81 TYR A O 1
ATOM 643 N N . GLY A 1 82 ? -9.222 -3.177 8.971 1.00 88.88 82 GLY A N 1
ATOM 644 C CA . GLY A 1 82 ? -9.104 -4.180 10.019 1.00 88.88 82 GLY A CA 1
ATOM 645 C C . GLY A 1 82 ? -9.929 -5.439 9.783 1.00 88.88 82 GLY A C 1
ATOM 646 O O . GLY A 1 82 ? -9.898 -6.298 10.639 1.00 88.88 82 GLY A O 1
ATOM 647 N N . LEU A 1 83 ? -10.597 -5.613 8.641 1.00 92.19 83 LEU A N 1
ATOM 648 C CA . LEU A 1 83 ? -11.173 -6.908 8.233 1.00 92.19 83 LEU A CA 1
ATOM 649 C C . LEU A 1 83 ? -10.159 -7.781 7.460 1.00 92.19 83 LEU A C 1
ATOM 651 O O . LEU A 1 83 ? -9.244 -7.273 6.806 1.00 92.19 83 LEU A O 1
ATOM 655 N N . CYS A 1 84 ? -10.291 -9.096 7.518 1.00 92.19 84 CYS A N 1
ATOM 656 C CA . CYS A 1 84 ? -9.448 -10.023 6.772 1.00 92.19 84 CYS A CA 1
ATOM 657 C C . CYS A 1 84 ? -9.903 -10.130 5.309 1.00 92.19 84 CYS A C 1
ATOM 659 O O . CYS A 1 84 ? -11.072 -10.388 5.063 1.00 92.19 84 CYS A O 1
ATOM 661 N N . ASP A 1 85 ? -8.977 -10.055 4.348 1.00 89.31 85 ASP A N 1
ATOM 662 C CA . ASP A 1 85 ? -9.290 -10.199 2.914 1.00 89.31 85 ASP A CA 1
ATOM 663 C C . ASP A 1 85 ? -9.879 -11.580 2.553 1.00 89.31 85 ASP A C 1
ATOM 665 O O . ASP A 1 85 ? -10.629 -11.695 1.592 1.00 89.31 85 ASP A O 1
ATOM 669 N N . ASP A 1 86 ? -9.526 -12.638 3.297 1.00 91.69 86 ASP A N 1
ATOM 670 C CA . ASP A 1 86 ? -9.949 -14.009 2.960 1.00 91.69 86 ASP A CA 1
ATOM 671 C C . ASP A 1 86 ? -11.225 -14.487 3.681 1.00 91.69 86 ASP A C 1
ATOM 673 O O . ASP A 1 86 ? -11.926 -15.349 3.156 1.00 91.69 86 ASP A O 1
ATOM 677 N N . CYS A 1 87 ? -11.484 -14.030 4.912 1.00 93.81 87 CYS A N 1
ATOM 678 C CA . CYS A 1 87 ? -12.620 -14.494 5.725 1.00 93.81 87 CYS A CA 1
ATOM 679 C C . CYS A 1 87 ? -13.541 -13.371 6.200 1.00 93.81 87 CYS A C 1
ATOM 681 O O . CYS A 1 87 ? -14.510 -13.663 6.888 1.00 93.81 87 CYS A O 1
ATOM 683 N N . GLU A 1 88 ? -13.231 -12.113 5.873 1.00 92.12 88 GLU A N 1
ATOM 684 C CA . GLU A 1 88 ? -14.021 -10.922 6.223 1.00 92.12 88 GLU A CA 1
ATOM 685 C C . GLU A 1 88 ? -14.187 -10.670 7.738 1.00 92.12 88 GLU A C 1
ATOM 687 O O . GLU A 1 88 ? -14.816 -9.698 8.142 1.00 92.12 88 GLU A O 1
ATOM 692 N N . GLU A 1 89 ? -13.561 -11.483 8.593 1.00 92.88 89 GLU A N 1
ATOM 693 C CA . GLU A 1 89 ? -13.539 -11.304 10.048 1.00 92.88 89 GLU A CA 1
ATOM 694 C C . GLU A 1 89 ? -12.560 -10.205 10.486 1.00 92.88 89 GLU A C 1
ATOM 696 O O . GLU A 1 89 ? -11.575 -9.911 9.801 1.00 92.88 89 GLU A O 1
ATOM 701 N N . GLU A 1 90 ? -12.777 -9.641 11.675 1.00 92.44 90 GLU A N 1
ATOM 702 C CA . GLU A 1 90 ? -11.870 -8.661 12.273 1.00 92.44 90 GLU A CA 1
ATOM 703 C C . GLU A 1 90 ? -10.466 -9.245 12.530 1.00 92.44 90 GLU A C 1
ATOM 705 O O . GLU A 1 90 ? -10.267 -10.316 13.106 1.00 92.44 90 GLU A O 1
ATOM 710 N N . ILE A 1 91 ? -9.453 -8.497 12.113 1.00 92.19 91 ILE A N 1
ATOM 711 C CA . ILE A 1 91 ? -8.047 -8.711 12.411 1.00 92.19 91 ILE A CA 1
ATOM 712 C C . ILE A 1 91 ? -7.790 -8.134 13.797 1.00 92.19 91 ILE A C 1
ATOM 714 O O . ILE A 1 91 ? -8.036 -6.956 14.039 1.00 92.19 91 ILE A O 1
ATOM 718 N N . GLU A 1 92 ? -7.216 -8.947 14.683 1.00 92.19 92 GLU A N 1
ATOM 719 C CA . GLU A 1 92 ? -6.883 -8.522 16.043 1.00 92.19 92 GLU A CA 1
ATOM 720 C C . GLU A 1 92 ? -6.144 -7.173 16.081 1.00 92.19 92 GLU A C 1
ATOM 722 O O . GLU A 1 92 ? -5.097 -6.998 15.446 1.00 92.19 92 GLU A O 1
ATOM 727 N N . ASP A 1 93 ? -6.613 -6.258 16.930 1.00 89.19 93 ASP A N 1
ATOM 728 C CA . ASP A 1 93 ? -5.996 -4.940 17.114 1.00 89.19 93 ASP A CA 1
ATOM 729 C C . ASP A 1 93 ? -4.500 -5.030 17.427 1.00 89.19 93 ASP A C 1
ATOM 731 O O . ASP A 1 93 ? -3.703 -4.252 16.910 1.00 89.19 93 ASP A O 1
ATOM 735 N N . ARG A 1 94 ? -4.077 -6.015 18.233 1.00 90.88 94 ARG A N 1
ATOM 736 C CA . ARG A 1 94 ? -2.651 -6.233 18.543 1.00 90.88 94 ARG A CA 1
ATOM 737 C C . ARG A 1 94 ? -1.827 -6.512 17.287 1.00 90.88 94 ARG A C 1
ATOM 739 O O . ARG A 1 94 ? -0.692 -6.047 17.187 1.00 90.88 94 ARG A O 1
ATOM 746 N N . ARG A 1 95 ? -2.395 -7.241 16.324 1.00 91.12 95 ARG A N 1
ATOM 747 C CA . ARG A 1 95 ? -1.762 -7.518 15.032 1.0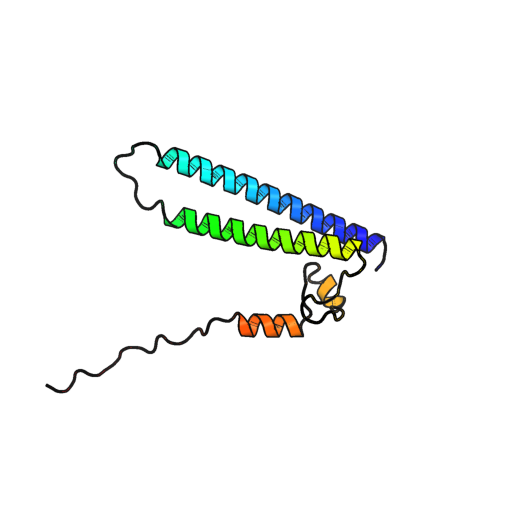0 91.12 95 ARG A CA 1
ATOM 748 C C . ARG A 1 95 ? -1.695 -6.258 14.181 1.00 91.12 95 ARG A C 1
ATOM 750 O O . ARG A 1 95 ? -0.637 -6.006 13.623 1.00 91.12 95 ARG A O 1
ATOM 757 N N . LEU A 1 96 ? -2.750 -5.447 14.134 1.00 89.19 96 LEU A N 1
ATOM 758 C CA . LEU A 1 96 ? -2.752 -4.172 13.401 1.00 89.19 96 LEU A CA 1
ATOM 759 C C . LEU A 1 96 ? -1.854 -3.107 14.051 1.00 89.19 96 LEU A C 1
ATOM 761 O O . LEU A 1 96 ? -1.302 -2.256 13.359 1.00 89.19 96 LEU A O 1
ATOM 765 N N . LEU A 1 97 ? -1.666 -3.152 15.371 1.00 87.12 97 LEU A N 1
ATOM 766 C CA . LEU A 1 97 ? -0.713 -2.304 16.090 1.00 87.12 97 LEU A CA 1
ATOM 767 C C . LEU A 1 97 ? 0.735 -2.681 15.754 1.00 87.12 97 LEU A C 1
ATOM 769 O O . LEU A 1 97 ? 1.555 -1.793 15.532 1.00 87.12 97 LEU A O 1
ATOM 773 N N . ALA A 1 98 ? 1.044 -3.981 15.696 1.00 89.56 98 ALA A N 1
ATOM 774 C CA . ALA A 1 98 ? 2.375 -4.477 15.345 1.00 89.56 98 ALA A CA 1
ATOM 775 C C . ALA A 1 98 ? 2.668 -4.391 13.836 1.00 89.56 98 ALA A C 1
ATOM 777 O O . ALA A 1 98 ? 3.788 -4.094 13.425 1.00 89.56 98 ALA A O 1
ATOM 778 N N . MET A 1 99 ? 1.661 -4.658 13.006 1.00 87.19 99 MET A N 1
ATOM 779 C CA . MET A 1 99 ? 1.733 -4.684 11.550 1.00 87.19 99 MET A CA 1
ATOM 780 C C . MET A 1 99 ? 0.481 -4.019 10.956 1.00 87.19 99 MET A C 1
ATOM 782 O O . MET A 1 99 ? -0.473 -4.702 10.584 1.00 87.19 99 MET A O 1
ATOM 786 N N . PRO A 1 100 ? 0.4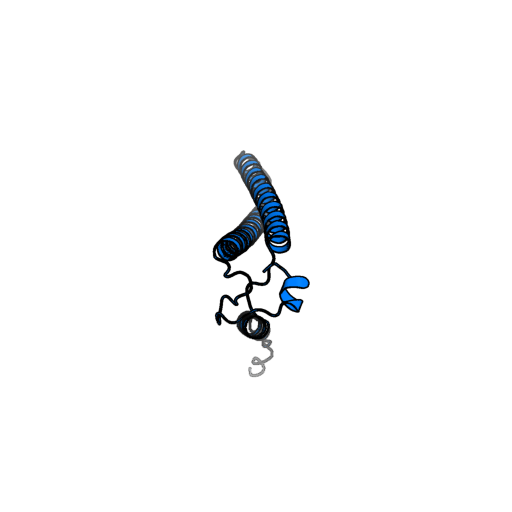89 -2.684 10.800 1.00 86.12 100 PRO A N 1
ATOM 787 C CA . PRO A 1 100 ? -0.649 -1.943 10.248 1.00 86.12 100 PRO A CA 1
ATOM 788 C C . PRO A 1 100 ? -1.010 -2.311 8.803 1.00 86.12 100 PRO A C 1
ATOM 790 O O . PRO A 1 100 ? -2.104 -2.040 8.333 1.00 86.12 100 PRO A O 1
ATOM 793 N N . PHE A 1 101 ? -0.077 -2.921 8.075 1.00 83.62 101 PHE A N 1
ATOM 794 C CA . PHE A 1 101 ? -0.257 -3.354 6.687 1.00 83.62 101 PHE A CA 1
ATOM 795 C C . PHE A 1 101 ? -0.845 -4.769 6.581 1.00 83.62 101 PHE A C 1
ATOM 797 O O . PHE A 1 101 ? -0.910 -5.315 5.481 1.00 83.62 101 PHE A O 1
ATOM 804 N N . ALA A 1 102 ? -1.190 -5.407 7.705 1.00 87.88 102 ALA A N 1
ATOM 805 C CA . ALA A 1 102 ? -1.737 -6.754 7.697 1.00 87.88 102 ALA A CA 1
ATOM 806 C C . ALA A 1 102 ? -3.117 -6.754 7.028 1.00 87.88 102 ALA A C 1
ATOM 808 O O . ALA A 1 102 ? -4.051 -6.136 7.529 1.00 87.88 102 ALA A O 1
ATOM 809 N N . THR A 1 103 ? -3.243 -7.479 5.916 1.00 88.94 103 THR A N 1
ATOM 810 C CA . THR A 1 103 ? -4.514 -7.623 5.189 1.00 88.94 103 THR A CA 1
ATOM 811 C C . THR A 1 103 ? -5.251 -8.924 5.518 1.00 88.94 103 THR A C 1
ATOM 813 O O . THR A 1 103 ? -6.422 -9.085 5.195 1.00 88.94 103 THR A O 1
ATOM 816 N N . ARG A 1 104 ? -4.581 -9.856 6.209 1.00 91.94 104 ARG A N 1
ATOM 817 C CA . ARG A 1 104 ? -5.128 -11.152 6.630 1.00 91.94 104 ARG A CA 1
ATOM 818 C C . ARG A 1 104 ? -5.036 -11.341 8.136 1.00 91.94 104 ARG A C 1
ATOM 820 O O . ARG A 1 104 ? -4.034 -10.958 8.762 1.00 91.94 104 ARG A O 1
ATOM 827 N N . CYS A 1 105 ? -6.045 -12.000 8.703 1.00 94.88 105 CYS A N 1
ATOM 828 C CA . CYS A 1 105 ? -5.994 -12.511 10.067 1.00 94.88 105 CYS A CA 1
ATOM 829 C C . CYS A 1 105 ? -4.921 -13.607 10.189 1.00 94.88 105 CYS A C 1
ATOM 831 O O . CYS A 1 105 ? -4.384 -14.109 9.197 1.00 94.88 105 CYS A O 1
ATOM 833 N N . ARG A 1 106 ? -4.571 -13.968 11.425 1.00 94.00 106 ARG A N 1
ATOM 834 C CA . ARG A 1 106 ? -3.497 -14.931 11.689 1.00 94.00 106 ARG A CA 1
ATOM 835 C C . ARG A 1 106 ? -3.769 -16.299 11.052 1.00 94.00 106 ARG A C 1
ATOM 837 O O . ARG A 1 106 ? -2.876 -16.847 10.416 1.00 94.00 106 ARG A O 1
ATOM 844 N N . SER A 1 107 ? -4.983 -16.826 11.188 1.00 94.69 107 SER A N 1
ATOM 845 C CA . SER A 1 107 ? -5.360 -18.145 10.663 1.00 94.69 107 SER A CA 1
ATOM 846 C C . SER A 1 107 ? -5.313 -18.193 9.131 1.00 94.69 107 SER A C 1
ATOM 848 O O . SER A 1 107 ? -4.769 -19.136 8.555 1.00 94.69 107 SER A O 1
ATOM 850 N N . CYS A 1 108 ? -5.823 -17.159 8.458 1.00 95.00 108 CYS A N 1
ATOM 851 C CA . CYS A 1 108 ? -5.757 -17.033 7.002 1.00 95.00 108 CYS A CA 1
ATOM 852 C C . CYS A 1 108 ? -4.320 -16.853 6.501 1.00 95.00 108 CYS A C 1
ATOM 854 O O . CYS A 1 108 ? -3.929 -17.498 5.529 1.00 95.00 108 CYS A O 1
ATOM 856 N N . GLN A 1 109 ? -3.497 -16.079 7.215 1.00 93.12 109 GLN A N 1
ATOM 857 C CA . GLN A 1 109 ? -2.073 -15.949 6.908 1.00 93.12 109 GLN A CA 1
ATOM 858 C C . GLN A 1 109 ? -1.334 -17.295 7.028 1.00 93.12 109 GLN A C 1
ATOM 860 O O . GLN A 1 109 ? -0.633 -17.692 6.102 1.00 93.12 109 GLN A O 1
ATOM 865 N N . GLU A 1 110 ? -1.533 -18.039 8.121 1.00 93.44 110 GLU A N 1
ATOM 866 C CA . GLU A 1 110 ? -0.912 -19.359 8.325 1.00 93.44 110 GLU A CA 1
ATOM 867 C C . GLU A 1 110 ? -1.347 -20.378 7.254 1.00 93.44 110 GLU A C 1
ATOM 869 O O . GLU A 1 110 ? -0.550 -21.211 6.806 1.00 93.44 110 GLU A O 1
ATOM 874 N N . ARG A 1 111 ? -2.611 -20.315 6.809 1.00 93.31 111 ARG A N 1
ATOM 875 C CA . ARG A 1 111 ? -3.122 -21.127 5.693 1.00 93.31 111 ARG A CA 1
ATOM 876 C C . ARG A 1 111 ? -2.453 -20.760 4.371 1.00 93.31 111 ARG A C 1
ATOM 878 O O . ARG A 1 111 ? -2.026 -21.667 3.659 1.00 93.31 111 ARG A O 1
ATOM 885 N N . ALA A 1 112 ? -2.344 -19.472 4.056 1.00 89.75 112 ALA A N 1
ATOM 886 C CA . ALA A 1 112 ? -1.703 -18.999 2.833 1.00 89.75 112 ALA A CA 1
ATOM 887 C C . ALA A 1 112 ? -0.231 -19.427 2.765 1.00 89.75 112 ALA A C 1
ATOM 889 O O . ALA A 1 112 ? 0.186 -20.034 1.784 1.00 89.75 112 ALA 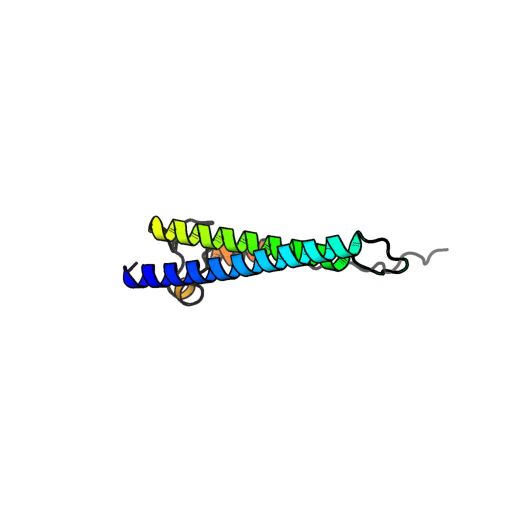A O 1
ATOM 890 N N . GLU A 1 113 ? 0.528 -19.237 3.845 1.00 90.25 113 GLU A N 1
ATOM 891 C CA . GLU A 1 113 ? 1.942 -19.632 3.912 1.00 90.25 113 GLU A CA 1
ATOM 892 C C . GLU A 1 113 ? 2.141 -21.146 3.745 1.00 90.25 113 GLU A C 1
ATOM 894 O O . GLU A 1 113 ? 3.117 -21.597 3.141 1.00 90.25 113 GLU A O 1
ATOM 899 N N . ARG A 1 114 ? 1.204 -21.964 4.246 1.00 89.06 114 ARG A N 1
ATOM 900 C CA . ARG A 1 114 ? 1.226 -23.420 4.041 1.00 89.06 114 ARG A CA 1
ATOM 901 C C . ARG A 1 114 ? 1.030 -23.801 2.573 1.00 89.06 114 ARG A C 1
ATOM 903 O O . ARG A 1 114 ? 1.628 -24.782 2.138 1.00 89.06 114 ARG A O 1
ATOM 910 N N . LEU A 1 115 ? 0.197 -23.060 1.845 1.00 82.94 115 LEU A N 1
ATOM 911 C CA . LEU A 1 115 ? -0.065 -23.273 0.419 1.00 82.94 115 LEU A CA 1
ATOM 912 C C . LEU A 1 115 ? 1.075 -22.734 -0.459 1.00 82.94 115 LEU A C 1
ATOM 914 O O . LEU A 1 115 ? 1.399 -23.344 -1.473 1.00 82.94 115 LEU A O 1
ATOM 918 N N . GLU A 1 116 ? 1.701 -21.629 -0.051 1.00 72.19 116 GLU A N 1
ATOM 919 C CA . GLU A 1 116 ? 2.805 -20.981 -0.769 1.00 72.19 116 GLU A CA 1
ATOM 920 C C . GLU A 1 116 ? 4.162 -21.650 -0.549 1.00 72.19 116 GLU A C 1
ATOM 922 O O . GLU A 1 116 ? 5.075 -21.436 -1.346 1.00 72.19 116 GLU A O 1
ATOM 927 N N . ARG A 1 117 ? 4.332 -22.480 0.494 1.00 56.41 117 ARG A N 1
ATOM 928 C CA . ARG A 1 117 ? 5.539 -23.306 0.624 1.00 56.41 117 ARG A CA 1
ATOM 929 C C . ARG A 1 117 ? 5.638 -24.205 -0.611 1.00 56.41 117 ARG A C 1
ATOM 931 O O . ARG A 1 117 ? 4.869 -25.165 -0.718 1.00 56.41 117 ARG A O 1
ATOM 938 N N . PRO A 1 118 ? 6.629 -23.991 -1.502 1.00 53.28 118 PRO A N 1
ATOM 939 C CA . PRO A 1 118 ? 6.918 -24.977 -2.523 1.00 53.28 118 PRO A CA 1
ATOM 940 C C . PRO A 1 118 ? 7.234 -26.268 -1.778 1.00 53.28 118 PRO A C 1
ATOM 942 O O . PRO A 1 118 ? 7.857 -26.223 -0.708 1.00 53.28 118 PRO A O 1
ATOM 945 N N . ARG A 1 119 ? 6.834 -27.417 -2.327 1.00 58.69 119 ARG A N 1
ATOM 946 C CA . ARG A 1 119 ? 7.340 -28.719 -1.885 1.00 58.69 119 ARG A CA 1
ATOM 947 C C . ARG A 1 119 ? 8.864 -28.720 -2.032 1.00 58.69 119 ARG A C 1
ATOM 949 O O . ARG A 1 119 ? 9.406 -29.145 -3.046 1.00 58.69 119 ARG A O 1
ATOM 956 N N . ARG A 1 120 ? 9.574 -28.189 -1.038 1.00 57.31 120 ARG A N 1
ATOM 957 C CA . ARG A 1 120 ? 11.030 -28.188 -0.962 1.00 57.31 120 ARG A CA 1
ATOM 958 C C . ARG A 1 120 ? 11.418 -29.621 -0.596 1.00 57.31 120 ARG A C 1
ATOM 960 O O . ARG A 1 120 ? 11.513 -29.952 0.579 1.00 57.31 120 ARG A O 1
ATOM 967 N N . GLY A 1 121 ? 11.509 -30.485 -1.608 1.00 53.78 121 GLY A N 1
ATOM 968 C CA . GLY A 1 121 ? 11.885 -31.887 -1.439 1.00 53.78 121 GLY A CA 1
ATOM 969 C C . GLY A 1 121 ? 11.280 -32.842 -2.467 1.00 53.78 121 GLY A C 1
ATOM 970 O O . GLY A 1 121 ? 10.412 -33.630 -2.112 1.00 53.78 121 GLY A O 1
ATOM 971 N N . LEU A 1 122 ? 11.770 -32.809 -3.711 1.00 52.78 122 LEU A N 1
ATOM 972 C CA . LEU A 1 122 ? 11.984 -34.033 -4.497 1.00 52.78 122 LEU A CA 1
ATOM 973 C C . LEU A 1 122 ? 13.063 -33.809 -5.574 1.00 52.78 122 LEU A C 1
ATOM 975 O O . LEU A 1 122 ? 12.800 -33.839 -6.768 1.00 52.78 122 LEU A O 1
ATOM 979 N N . LEU A 1 123 ? 14.303 -33.598 -5.139 1.00 53.03 123 LEU A N 1
ATOM 980 C CA . LEU A 1 123 ? 15.455 -34.160 -5.848 1.00 53.03 123 LEU A CA 1
ATOM 981 C C . LEU A 1 123 ? 15.870 -35.371 -5.012 1.00 53.03 123 LEU A C 1
ATOM 983 O O . LEU A 1 123 ? 16.728 -35.283 -4.140 1.00 53.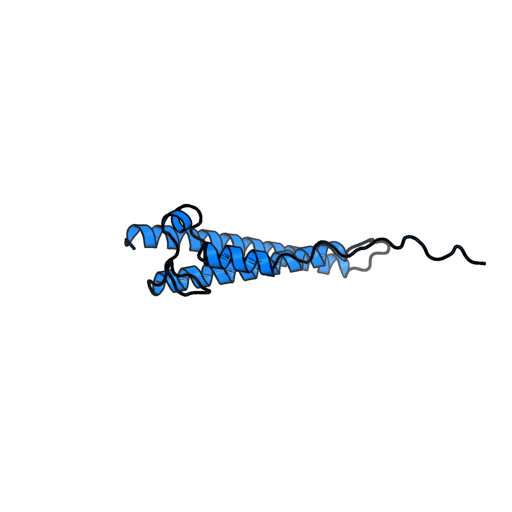03 123 LEU A O 1
ATOM 987 N N . VAL A 1 124 ? 15.155 -36.482 -5.204 1.00 48.75 124 VAL A N 1
ATOM 988 C CA . VAL A 1 124 ? 15.648 -37.794 -4.780 1.00 48.75 124 VAL A CA 1
ATOM 989 C C . VAL A 1 124 ? 16.823 -38.102 -5.696 1.00 48.75 124 VAL A C 1
ATOM 991 O O . VAL A 1 124 ? 16.693 -38.043 -6.919 1.00 48.75 124 VAL A O 1
ATOM 994 N N . GLY A 1 125 ? 17.985 -38.336 -5.091 1.00 41.97 125 GLY A N 1
ATOM 995 C CA . GLY A 1 125 ? 19.217 -38.628 -5.802 1.00 41.97 125 GLY A CA 1
ATOM 996 C C . GLY A 1 125 ? 19.045 -39.798 -6.766 1.00 41.97 125 GLY A C 1
ATOM 997 O O . GLY A 1 125 ? 18.453 -40.821 -6.428 1.00 41.97 125 GLY A O 1
ATOM 998 N N . ARG A 1 126 ? 19.600 -39.655 -7.971 1.00 48.25 126 ARG A N 1
ATOM 999 C CA . ARG A 1 126 ? 19.960 -40.810 -8.792 1.00 48.25 126 ARG A CA 1
ATOM 1000 C C . ARG A 1 126 ? 21.166 -41.468 -8.133 1.00 48.25 126 ARG A C 1
ATOM 1002 O O . ARG A 1 126 ? 22.296 -41.076 -8.400 1.00 48.25 126 ARG A O 1
ATOM 1009 N N . ALA A 1 127 ? 20.898 -42.442 -7.277 1.00 48.34 127 ALA A N 1
ATOM 1010 C CA . ALA A 1 127 ? 21.834 -43.505 -6.966 1.00 48.34 127 ALA A CA 1
ATOM 1011 C C . ALA A 1 127 ? 21.210 -44.824 -7.449 1.00 48.34 127 ALA A C 1
ATOM 1013 O O . ALA A 1 127 ? 20.074 -45.142 -7.107 1.00 48.34 127 ALA A O 1
ATOM 1014 N N . ASP A 1 128 ? 21.981 -45.517 -8.288 1.00 44.34 128 ASP A N 1
ATOM 1015 C CA . ASP A 1 128 ? 21.986 -46.966 -8.498 1.00 44.34 128 ASP A CA 1
ATOM 1016 C C . ASP A 1 128 ? 20.827 -47.628 -9.257 1.00 44.34 128 ASP A C 1
ATOM 1018 O O . ASP A 1 128 ? 19.878 -48.101 -8.652 1.00 44.34 128 ASP A O 1
ATOM 1022 N N . VAL A 1 129 ? 21.005 -47.808 -10.578 1.00 48.22 129 VAL A N 1
ATOM 1023 C CA . VAL A 1 129 ? 20.943 -49.143 -11.219 1.00 48.22 129 VAL A CA 1
ATOM 1024 C C . VAL A 1 129 ? 21.828 -49.140 -12.476 1.00 48.22 129 VAL A C 1
ATOM 1026 O O . VAL A 1 129 ? 21.337 -48.901 -13.571 1.00 48.22 129 VAL A O 1
ATOM 1029 N N . LEU A 1 130 ? 23.127 -49.412 -12.327 1.00 51.28 130 LEU A N 1
ATOM 1030 C CA . LEU A 1 130 ? 23.950 -50.075 -13.354 1.00 51.28 130 LEU A CA 1
ATOM 1031 C C . LEU A 1 130 ? 25.034 -50.909 -12.650 1.00 51.28 130 LEU A C 1
ATOM 1033 O O . LEU A 1 130 ? 26.225 -50.630 -12.722 1.00 51.28 130 LEU A O 1
ATOM 1037 N N . SER A 1 131 ? 24.591 -51.938 -11.931 1.00 47.22 131 SER A N 1
ATOM 1038 C CA . SER A 1 131 ? 25.402 -53.123 -11.653 1.00 47.22 131 SER A CA 1
ATOM 1039 C C . SER A 1 131 ? 24.563 -54.333 -12.037 1.00 47.22 131 SER A C 1
ATOM 1041 O O . SER A 1 131 ? 23.796 -54.870 -11.242 1.00 47.22 131 SER A O 1
ATOM 1043 N N . SER A 1 132 ? 24.602 -54.638 -13.329 1.00 47.59 132 SER A N 1
ATOM 1044 C CA . SER A 1 132 ? 24.253 -55.913 -13.956 1.00 47.59 132 SER A CA 1
ATOM 1045 C C . SER A 1 132 ? 24.544 -55.738 -15.441 1.00 47.59 132 SER A C 1
ATOM 1047 O O . SER A 1 132 ? 23.647 -55.354 -16.180 1.00 47.59 132 SER A O 1
ATOM 1049 N N . PHE A 1 133 ? 25.819 -55.858 -15.812 1.00 43.59 133 PHE A N 1
ATOM 1050 C CA . PHE A 1 133 ? 26.362 -56.471 -17.033 1.00 43.59 133 PHE A CA 1
ATOM 1051 C C . PHE A 1 133 ? 27.888 -56.360 -16.990 1.00 43.59 133 PHE A C 1
ATOM 1053 O O . PHE A 1 133 ? 28.385 -55.265 -16.642 1.00 43.59 133 PHE A O 1
#

pLDDT: mean 81.77, std 15.36, range [41.97, 96.5]

Sequence (133 aa):
MTPLRRAELQGMFEKRRSAIEAHVRERMRAIREAQAMAARPQTDAPDGVADEDIDFALVRMQAETLERIKSALARLAADEYGLCDDCEEEIEDRRLLAMPFATRCRSCQERAERLERPRRGLLVGRADVLSSF

Radius of gyration: 22.93 Å; chains: 1; bounding box: 48×67×50 Å